Protein AF-A0AAW6FQ20-F1 (afdb_monomer_lite)

Foldseek 3Di:
DDDDPDDDPDDPPFDFDKQWAAAPVRHIDIDTFRAKDADDPPDIAGADDPDVSVVRCLVPVCVVDPPCVCPNVCCNCVVVVVVVVVCVVVVPDD

pLDDT: mean 76.22, std 14.84, range [43.44, 94.0]

Sequence (94 aa):
MKKNLGAKPYLFPQPVMIIASYDEHGKANAMNAAWGGIVGMDQIIISLGDHQTTDNIMINGLKEWDNEKGYLTDICLTAQGKYKTYLNYFRIAY

Structure (mmCIF, N/CA/C/O backbone):
data_AF-A0AAW6FQ20-F1
#
_entry.id   AF-A0AAW6FQ20-F1
#
loop_
_atom_site.group_PDB
_atom_site.id
_atom_site.type_symbol
_atom_site.label_atom_id
_atom_site.label_alt_id
_atom_site.label_comp_id
_atom_site.label_asym_id
_atom_site.label_entity_id
_atom_site.label_seq_id
_atom_site.pdbx_PDB_ins_code
_atom_site.Cartn_x
_atom_site.Cartn_y
_atom_site.Cartn_z
_atom_site.occupancy
_atom_site.B_iso_or_equiv
_atom_site.auth_seq_id
_atom_site.auth_comp_id
_atom_site.auth_asym_id
_atom_site.auth_atom_id
_atom_site.pdbx_PDB_model_num
ATOM 1 N N . MET A 1 1 ? 9.110 -10.444 -31.545 1.00 68.75 1 MET A N 1
ATOM 2 C CA . MET A 1 1 ? 10.279 -9.638 -31.115 1.00 68.75 1 MET A CA 1
ATOM 3 C C . MET A 1 1 ? 9.966 -9.043 -29.744 1.00 68.75 1 MET A C 1
ATOM 5 O O . MET A 1 1 ? 8.850 -8.571 -29.573 1.00 68.75 1 MET A O 1
ATOM 9 N N . LYS A 1 2 ? 10.869 -9.118 -28.756 1.00 84.4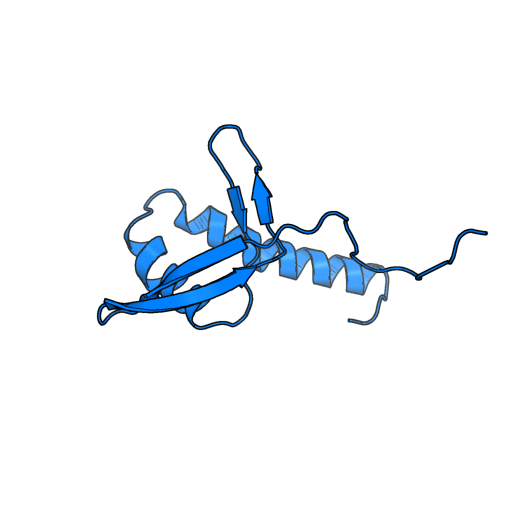4 2 LYS A N 1
ATOM 10 C CA . LYS A 1 2 ? 10.634 -8.549 -27.413 1.00 84.44 2 LYS A CA 1
ATOM 11 C C . LYS A 1 2 ? 11.015 -7.063 -27.408 1.00 84.44 2 LYS A C 1
ATOM 13 O O . LYS A 1 2 ? 12.045 -6.709 -27.973 1.00 84.44 2 LYS A O 1
ATOM 18 N N . LYS A 1 3 ? 10.196 -6.206 -26.789 1.00 90.00 3 LYS A N 1
ATOM 19 C CA . LYS A 1 3 ? 10.453 -4.761 -26.666 1.00 90.00 3 LYS A CA 1
ATOM 20 C C . LYS A 1 3 ? 11.169 -4.480 -25.345 1.00 90.00 3 LYS A C 1
ATOM 22 O O . LYS A 1 3 ? 10.700 -4.914 -24.298 1.00 90.00 3 LYS A O 1
ATOM 27 N N . ASN A 1 4 ? 12.292 -3.767 -25.394 1.00 90.38 4 ASN A N 1
ATOM 28 C CA . ASN A 1 4 ? 12.985 -3.303 -24.194 1.00 90.38 4 ASN A CA 1
ATOM 29 C C . ASN A 1 4 ? 12.284 -2.040 -23.664 1.00 90.38 4 ASN A C 1
ATOM 31 O O . ASN A 1 4 ? 12.075 -1.094 -24.421 1.00 90.38 4 ASN A O 1
ATOM 35 N N . LEU A 1 5 ? 11.898 -2.046 -22.387 1.00 87.19 5 LEU A N 1
ATOM 36 C CA . LEU A 1 5 ? 11.204 -0.934 -21.723 1.00 87.19 5 LEU A CA 1
ATOM 37 C C . LEU A 1 5 ? 12.125 -0.115 -20.797 1.00 87.19 5 LEU A C 1
ATOM 39 O O . LEU A 1 5 ? 11.676 0.859 -20.192 1.00 87.19 5 LEU A O 1
ATOM 43 N N . GLY A 1 6 ? 13.406 -0.484 -20.698 1.00 92.06 6 GLY A N 1
ATOM 44 C CA . GLY A 1 6 ? 14.358 0.082 -19.744 1.00 92.06 6 GLY A CA 1
ATOM 45 C C . GLY A 1 6 ? 14.126 -0.404 -18.310 1.00 92.06 6 GLY A C 1
ATOM 46 O O . GLY A 1 6 ? 13.291 -1.270 -18.051 1.00 92.06 6 GLY A O 1
ATOM 47 N N . ALA A 1 7 ? 14.877 0.162 -17.363 1.00 86.31 7 ALA A N 1
ATOM 48 C CA . ALA A 1 7 ? 14.681 -0.098 -15.941 1.00 86.31 7 ALA A CA 1
ATOM 49 C C . ALA A 1 7 ? 13.415 0.627 -15.456 1.00 86.31 7 ALA A C 1
ATOM 51 O O . ALA A 1 7 ? 13.406 1.846 -15.276 1.00 86.31 7 ALA A O 1
ATOM 52 N N . LYS A 1 8 ? 12.327 -0.126 -15.289 1.00 81.12 8 LYS A N 1
ATOM 53 C CA . LYS A 1 8 ? 11.046 0.355 -14.764 1.00 81.12 8 LYS A CA 1
ATOM 54 C C . LYS A 1 8 ? 10.605 -0.560 -13.620 1.00 81.12 8 LYS A C 1
ATOM 56 O O . LYS A 1 8 ? 10.765 -1.773 -13.756 1.00 81.12 8 LYS A O 1
ATOM 61 N N . PRO A 1 9 ? 10.022 -0.032 -12.529 1.00 75.19 9 PRO A N 1
ATOM 62 C CA . PRO A 1 9 ? 9.508 -0.841 -11.424 1.00 75.19 9 PRO A CA 1
ATOM 63 C C . PRO A 1 9 ? 8.146 -1.458 -11.790 1.00 75.19 9 PRO A C 1
ATOM 65 O O . PRO A 1 9 ? 7.150 -1.269 -11.100 1.00 75.19 9 PRO A O 1
ATOM 68 N N . TYR A 1 10 ? 8.074 -2.136 -12.934 1.00 80.75 10 TYR A N 1
ATOM 69 C CA . TYR A 1 10 ? 6.856 -2.769 -13.418 1.00 80.75 10 TYR A CA 1
ATOM 70 C C . TYR A 1 10 ? 6.849 -4.236 -13.011 1.00 80.75 10 TYR A C 1
ATOM 72 O O . TYR A 1 10 ? 7.679 -5.021 -13.468 1.00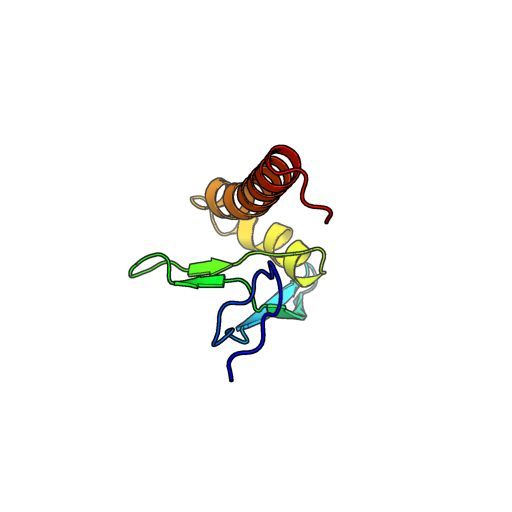 80.75 10 TYR A O 1
ATOM 80 N N . LEU A 1 11 ? 5.884 -4.600 -12.174 1.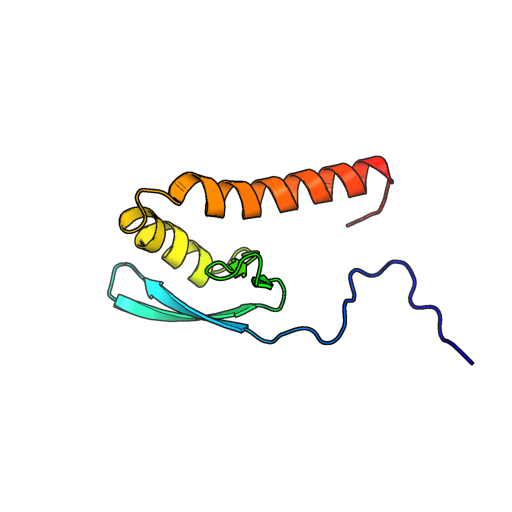00 76.06 11 LEU A N 1
ATOM 81 C CA . LEU A 1 11 ? 5.579 -5.977 -11.817 1.00 76.06 11 LEU A CA 1
ATOM 82 C C . LEU A 1 11 ? 4.122 -6.233 -12.183 1.00 76.06 11 LEU A C 1
ATOM 84 O O . LEU A 1 11 ? 3.249 -5.498 -11.735 1.00 76.06 11 LEU A O 1
ATOM 88 N N . PHE A 1 12 ? 3.861 -7.242 -13.010 1.00 82.44 12 PHE A N 1
ATOM 89 C CA . PHE A 1 12 ? 2.511 -7.557 -13.471 1.00 82.44 12 PHE A CA 1
ATOM 90 C C . PHE A 1 12 ? 2.077 -8.957 -13.010 1.00 82.44 12 PHE A C 1
ATOM 92 O O . PHE A 1 12 ? 2.912 -9.863 -13.008 1.00 82.44 12 PHE A O 1
ATOM 99 N N . PRO A 1 13 ? 0.781 -9.156 -12.696 1.00 86.06 13 PRO A N 1
ATOM 100 C CA . PRO A 1 13 ? -0.267 -8.129 -12.632 1.00 86.06 13 PRO A CA 1
ATOM 101 C C . PRO A 1 13 ? -0.082 -7.192 -11.426 1.00 86.06 13 PRO A C 1
ATOM 103 O O . PRO A 1 13 ? 0.322 -7.633 -10.354 1.00 86.06 13 PRO A O 1
ATOM 106 N N . GLN A 1 14 ? -0.384 -5.900 -11.599 1.00 79.31 14 GLN A N 1
ATOM 107 C CA . GLN A 1 14 ? -0.457 -4.972 -10.467 1.00 79.31 14 GLN A CA 1
ATOM 108 C C . GLN A 1 14 ? -1.839 -5.104 -9.820 1.00 79.31 14 GLN A C 1
ATOM 110 O O . GLN A 1 14 ? -2.838 -5.023 -10.543 1.00 79.31 14 GLN A O 1
ATOM 115 N N . PRO A 1 15 ? -1.934 -5.305 -8.496 1.00 82.75 15 PRO A N 1
ATOM 116 C CA . PRO A 1 15 ? -3.220 -5.266 -7.824 1.00 82.75 15 PRO A CA 1
ATOM 117 C C . PRO A 1 15 ? -3.806 -3.852 -7.895 1.00 82.75 15 PRO A C 1
ATOM 119 O O . PRO A 1 15 ? -3.082 -2.859 -7.964 1.00 82.75 15 PRO A O 1
ATOM 122 N N . VAL A 1 16 ? -5.132 -3.765 -7.837 1.00 86.06 16 VAL A N 1
ATOM 123 C CA . VAL A 1 16 ? -5.842 -2.510 -7.578 1.00 86.06 16 VAL A CA 1
ATOM 124 C C . VAL A 1 16 ? -6.507 -2.662 -6.221 1.00 86.06 16 VAL A C 1
ATOM 126 O O . VAL A 1 16 ? -7.600 -3.212 -6.115 1.00 86.06 16 VAL A O 1
ATOM 129 N N . MET A 1 17 ? -5.816 -2.234 -5.168 1.00 85.62 17 MET A N 1
ATOM 130 C CA . MET A 1 17 ? -6.390 -2.198 -3.826 1.00 85.62 17 MET A CA 1
ATOM 131 C C . MET A 1 17 ? -7.141 -0.881 -3.650 1.00 85.62 17 MET A C 1
ATOM 133 O O . MET A 1 17 ? -6.646 0.169 -4.059 1.00 85.62 17 MET A O 1
ATOM 137 N N . ILE A 1 18 ? -8.315 -0.929 -3.026 1.00 91.12 18 ILE A N 1
ATOM 138 C CA . ILE A 1 18 ? -9.044 0.263 -2.587 1.00 91.12 18 ILE A CA 1
ATOM 139 C C . ILE A 1 18 ? -8.970 0.307 -1.067 1.00 91.12 18 ILE A C 1
ATOM 141 O O . ILE A 1 18 ? -9.482 -0.583 -0.392 1.00 91.12 18 ILE A O 1
ATOM 145 N N . ILE A 1 19 ? -8.309 1.331 -0.539 1.00 88.81 19 ILE A N 1
ATOM 146 C CA . ILE A 1 19 ? -8.107 1.529 0.894 1.00 88.81 19 ILE A CA 1
ATOM 147 C C . ILE A 1 19 ? -9.082 2.606 1.345 1.00 88.81 19 ILE A C 1
ATOM 149 O O . ILE A 1 19 ? -8.932 3.764 0.963 1.00 88.81 19 ILE A O 1
ATOM 153 N N . ALA A 1 20 ? -10.080 2.223 2.134 1.00 90.31 20 ALA A N 1
ATOM 154 C CA . ALA A 1 20 ? -11.038 3.150 2.721 1.00 90.31 20 ALA A CA 1
ATOM 155 C C . ALA A 1 20 ? -10.617 3.531 4.145 1.00 90.31 20 ALA A C 1
ATOM 157 O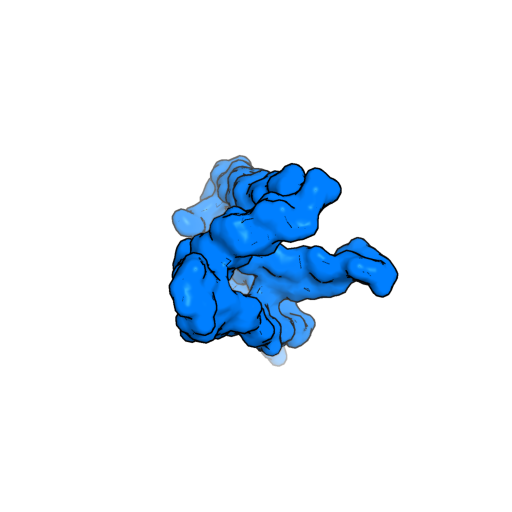 O . ALA A 1 20 ? -10.086 2.706 4.886 1.00 90.31 20 ALA A O 1
ATOM 158 N N . SER A 1 21 ? -10.867 4.777 4.530 1.00 89.62 21 SER A N 1
ATOM 159 C CA . SER A 1 21 ? -10.653 5.262 5.891 1.00 89.62 21 SER A CA 1
ATOM 160 C C . SER A 1 21 ? -11.665 6.345 6.250 1.00 89.62 21 SER A C 1
ATOM 162 O O . SER A 1 21 ? -12.397 6.843 5.393 1.00 89.62 21 SER A O 1
ATOM 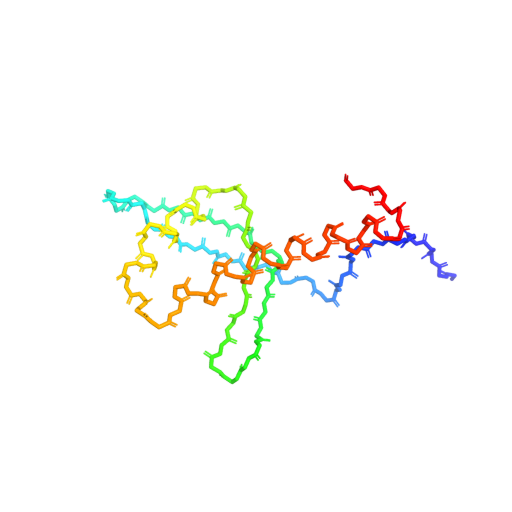164 N N . TYR A 1 22 ? -11.692 6.713 7.525 1.00 90.50 22 TYR A N 1
ATOM 165 C CA . TYR A 1 22 ? -12.477 7.827 8.039 1.00 90.50 22 TYR A CA 1
ATOM 166 C C . TYR A 1 22 ? -11.542 8.859 8.661 1.00 90.50 22 TYR A C 1
ATOM 168 O O . TYR A 1 22 ? -10.521 8.479 9.239 1.00 90.50 22 TYR A O 1
ATOM 176 N N . ASP A 1 23 ? -11.870 10.141 8.526 1.00 88.81 23 ASP A N 1
ATOM 177 C CA . ASP A 1 23 ? -11.186 11.200 9.270 1.00 88.81 23 ASP A CA 1
ATOM 178 C C . ASP A 1 23 ? -11.673 11.277 10.730 1.00 88.81 23 ASP A C 1
ATOM 180 O O . ASP A 1 23 ? -12.500 10.480 11.178 1.00 88.81 23 ASP A O 1
ATOM 184 N N . GLU A 1 24 ? -11.145 12.233 11.497 1.00 87.19 24 GLU A N 1
ATOM 185 C CA . GLU A 1 24 ? -11.498 12.438 12.910 1.00 87.19 24 GLU A CA 1
ATOM 186 C C . GLU A 1 24 ? -12.971 12.814 13.150 1.00 87.19 24 GLU A C 1
ATOM 188 O O . GLU A 1 24 ? -13.477 12.672 14.263 1.00 87.19 24 GLU A O 1
ATOM 193 N N . HIS A 1 25 ? -13.676 13.264 12.112 1.00 90.69 25 HIS A N 1
ATOM 194 C CA . HIS A 1 25 ? -15.095 13.605 12.158 1.00 90.69 25 HIS A CA 1
ATOM 195 C C . HIS A 1 25 ? -15.986 12.481 11.610 1.00 90.69 25 HIS A C 1
ATOM 197 O O . HIS A 1 25 ? -17.198 12.660 11.481 1.00 90.69 25 HIS A O 1
ATOM 203 N N . GLY A 1 26 ? -15.408 11.321 11.279 1.00 89.56 26 GLY A N 1
ATOM 204 C CA . GLY A 1 26 ? -16.138 10.187 10.720 1.00 89.56 26 GLY A CA 1
ATOM 205 C C . GLY A 1 26 ? -16.506 10.355 9.243 1.00 89.56 26 GLY A C 1
ATOM 206 O O . GLY A 1 26 ? -17.366 9.628 8.742 1.00 89.56 26 GLY A O 1
ATOM 207 N N . LYS A 1 27 ? -15.884 11.288 8.511 1.00 94.00 27 LYS A N 1
ATOM 208 C CA . LYS A 1 27 ? -16.101 11.436 7.067 1.00 94.00 27 LYS A CA 1
ATOM 209 C C . LYS A 1 27 ? -15.279 10.398 6.309 1.00 94.00 27 LYS A C 1
ATOM 211 O O . LYS A 1 27 ? -14.070 10.282 6.499 1.00 94.00 27 LYS A O 1
ATOM 216 N N . ALA A 1 28 ? -15.944 9.663 5.422 1.00 93.38 28 ALA A N 1
ATOM 217 C CA . ALA A 1 28 ? -15.317 8.623 4.615 1.00 93.38 28 ALA A CA 1
ATOM 218 C C . ALA A 1 28 ? -14.384 9.196 3.536 1.00 93.38 28 ALA A C 1
ATOM 220 O O . ALA A 1 28 ? -14.685 10.213 2.906 1.00 93.38 28 ALA A O 1
ATOM 221 N N . ASN A 1 29 ? -13.293 8.479 3.277 1.00 92.94 29 ASN A N 1
ATOM 222 C CA . ASN A 1 29 ? -12.366 8.708 2.176 1.00 92.94 29 ASN A CA 1
ATOM 223 C C . ASN A 1 29 ? -11.839 7.370 1.624 1.00 92.94 29 ASN A C 1
ATOM 225 O O . ASN A 1 29 ? -11.857 6.359 2.328 1.00 92.94 29 ASN A O 1
ATOM 229 N N . ALA A 1 30 ? -11.340 7.352 0.386 1.00 90.31 30 ALA A N 1
ATOM 230 C CA . ALA A 1 30 ? -10.731 6.162 -0.207 1.00 90.31 30 ALA A CA 1
ATOM 231 C C . ALA A 1 30 ? -9.554 6.496 -1.134 1.00 90.31 30 ALA A C 1
ATOM 233 O O . ALA A 1 30 ? -9.539 7.541 -1.779 1.00 90.31 30 ALA A O 1
ATOM 234 N N . MET A 1 31 ? -8.592 5.578 -1.226 1.00 92.06 31 MET A N 1
ATOM 235 C CA . MET A 1 31 ? -7.418 5.673 -2.098 1.00 92.06 31 MET A CA 1
ATOM 236 C C . MET A 1 31 ? -7.234 4.391 -2.908 1.00 92.06 31 MET A C 1
ATOM 238 O O . MET A 1 31 ? -7.389 3.291 -2.375 1.00 92.06 31 MET A O 1
ATOM 242 N N . ASN A 1 32 ? -6.839 4.520 -4.176 1.00 88.81 32 ASN A N 1
ATOM 243 C CA . ASN A 1 32 ? -6.330 3.395 -4.952 1.00 88.81 32 ASN A CA 1
ATOM 244 C C . ASN A 1 32 ? -4.839 3.162 -4.647 1.00 88.81 32 ASN A C 1
ATOM 246 O O . ASN A 1 32 ? -4.022 4.073 -4.739 1.00 88.81 32 ASN A O 1
ATOM 250 N N . ALA A 1 33 ? -4.463 1.926 -4.337 1.00 85.75 33 ALA A N 1
ATOM 251 C CA . ALA A 1 33 ? -3.079 1.545 -4.084 1.00 85.75 33 ALA A CA 1
ATOM 252 C C . ALA A 1 33 ? -2.693 0.334 -4.938 1.00 85.75 33 ALA A C 1
ATOM 254 O O . ALA A 1 33 ? -3.333 -0.715 -4.892 1.00 85.75 33 ALA A O 1
ATOM 255 N N . ALA A 1 34 ? -1.617 0.483 -5.710 1.00 83.88 34 ALA A N 1
ATOM 256 C CA . ALA A 1 34 ? -1.030 -0.609 -6.490 1.00 83.88 34 ALA A CA 1
ATOM 257 C C . ALA A 1 34 ? 0.188 -1.251 -5.803 1.00 83.88 34 ALA A C 1
ATOM 259 O O . ALA A 1 34 ? 0.680 -2.284 -6.250 1.00 83.88 34 ALA A O 1
ATOM 260 N N . TRP A 1 35 ? 0.693 -0.629 -4.733 1.00 85.25 35 TRP A N 1
ATOM 261 C CA . TRP A 1 35 ? 1.913 -1.037 -4.039 1.00 85.25 35 TRP A CA 1
ATOM 262 C C . TRP A 1 35 ? 1.567 -1.624 -2.674 1.00 85.25 35 TRP A C 1
ATOM 264 O O . TRP A 1 35 ? 1.489 -0.922 -1.668 1.00 85.25 35 TRP A O 1
ATOM 274 N N . GLY A 1 36 ? 1.343 -2.930 -2.662 1.00 82.00 36 GLY A N 1
ATOM 275 C CA . GLY A 1 36 ? 1.109 -3.725 -1.465 1.00 82.00 36 GLY A CA 1
ATOM 276 C C . GLY A 1 36 ? 0.764 -5.164 -1.822 1.00 82.00 36 GLY A C 1
ATOM 277 O O . GLY A 1 36 ? 0.626 -5.504 -2.999 1.00 82.00 36 GLY A O 1
ATOM 278 N N . GLY A 1 37 ? 0.676 -6.020 -0.814 1.00 82.62 37 GLY A N 1
ATOM 279 C CA . GLY A 1 37 ? 0.462 -7.449 -0.998 1.00 82.62 37 GLY A CA 1
ATOM 280 C C . GLY A 1 37 ? 0.491 -8.226 0.311 1.00 82.62 37 GLY A C 1
ATOM 281 O O . GLY A 1 37 ? 0.639 -7.657 1.386 1.00 82.62 37 GLY A O 1
ATOM 282 N N . ILE A 1 38 ? 0.344 -9.542 0.212 1.00 86.12 38 ILE A N 1
ATOM 283 C CA . ILE A 1 38 ? 0.397 -10.459 1.354 1.00 86.12 38 ILE A CA 1
ATOM 284 C C . ILE A 1 38 ? 1.868 -10.722 1.704 1.00 86.12 38 ILE A C 1
ATOM 286 O O . ILE A 1 38 ? 2.658 -11.039 0.814 1.00 86.12 38 ILE A O 1
ATOM 290 N N . VAL A 1 39 ? 2.232 -10.593 2.982 1.00 82.00 39 VAL A N 1
ATOM 291 C CA . VAL A 1 39 ? 3.607 -10.822 3.485 1.00 82.00 39 VAL A CA 1
ATOM 292 C C . VAL A 1 39 ? 3.699 -11.908 4.558 1.00 82.00 39 VAL A C 1
ATOM 294 O O . VAL A 1 39 ? 4.799 -12.305 4.930 1.00 82.00 39 VAL A O 1
ATOM 297 N N . GLY A 1 40 ? 2.562 -12.441 5.003 1.00 79.69 40 GLY A N 1
ATOM 298 C CA . GLY A 1 40 ? 2.463 -13.558 5.940 1.00 79.69 40 GLY A CA 1
ATOM 299 C C . GLY A 1 40 ? 1.122 -14.274 5.792 1.00 79.69 40 GLY A C 1
ATOM 300 O O . GLY A 1 40 ? 0.295 -13.877 4.975 1.00 79.69 40 GLY A O 1
ATOM 301 N N . MET A 1 41 ? 0.886 -15.328 6.577 1.00 85.12 41 MET A N 1
ATOM 302 C CA . MET A 1 41 ? -0.414 -16.024 6.556 1.00 85.12 41 MET A CA 1
ATOM 303 C C . MET A 1 41 ? -1.560 -15.135 7.065 1.00 85.12 41 MET A C 1
ATOM 305 O O . MET A 1 41 ? -2.714 -15.352 6.711 1.00 85.12 41 MET A O 1
ATOM 309 N N . ASP A 1 42 ? -1.224 -14.133 7.869 1.00 84.25 42 ASP A N 1
ATOM 310 C CA . ASP A 1 42 ? -2.122 -13.243 8.596 1.00 84.25 42 ASP A CA 1
ATOM 311 C C . ASP A 1 42 ? -1.787 -11.754 8.389 1.00 84.25 42 ASP A C 1
ATOM 313 O O . ASP A 1 42 ? -2.381 -10.897 9.035 1.00 84.25 42 ASP A O 1
ATOM 317 N N . GLN A 1 43 ? -0.854 -11.425 7.485 1.00 77.88 43 GLN A N 1
ATOM 318 C CA . GLN A 1 43 ? -0.324 -10.066 7.334 1.00 77.88 43 GLN A CA 1
ATOM 319 C C . GLN A 1 43 ? -0.302 -9.585 5.884 1.00 77.88 43 GLN A C 1
ATOM 321 O O . GLN A 1 43 ? 0.068 -10.313 4.955 1.00 77.88 43 GLN A O 1
ATOM 326 N N . ILE A 1 44 ? -0.610 -8.299 5.717 1.00 81.44 44 ILE A N 1
ATOM 327 C CA . ILE A 1 44 ? -0.436 -7.559 4.471 1.00 81.44 44 ILE A CA 1
ATOM 328 C C . ILE A 1 44 ? 0.546 -6.406 4.666 1.00 81.44 44 ILE A C 1
ATOM 330 O O . ILE A 1 44 ? 0.731 -5.889 5.763 1.00 81.44 44 ILE A O 1
ATOM 334 N N . ILE A 1 45 ? 1.145 -5.978 3.565 1.00 83.19 45 ILE A N 1
ATOM 335 C CA . ILE A 1 45 ? 1.964 -4.778 3.471 1.00 83.19 45 ILE A CA 1
ATOM 336 C C . ILE A 1 45 ? 1.311 -3.822 2.483 1.00 83.19 45 ILE A C 1
ATOM 338 O O . ILE A 1 45 ? 0.860 -4.233 1.414 1.00 83.19 45 ILE A O 1
ATOM 342 N N . ILE A 1 46 ? 1.291 -2.539 2.817 1.00 84.56 46 ILE A N 1
ATOM 343 C CA . ILE A 1 46 ? 0.843 -1.465 1.932 1.00 84.56 46 ILE A CA 1
ATOM 344 C C . ILE A 1 46 ? 1.865 -0.337 2.006 1.00 84.56 46 ILE A C 1
ATOM 346 O O . ILE A 1 46 ? 2.319 0.028 3.085 1.00 84.56 46 ILE A O 1
ATOM 350 N N . SER A 1 47 ? 2.273 0.187 0.852 1.00 82.12 47 SER A N 1
ATOM 351 C CA . SER A 1 47 ? 3.128 1.372 0.763 1.00 82.12 47 SER A CA 1
ATOM 352 C C . SER A 1 47 ? 2.255 2.585 0.492 1.00 82.12 47 SER A C 1
ATOM 354 O O . SER A 1 47 ? 1.662 2.701 -0.582 1.00 82.12 47 SER A O 1
ATOM 356 N N . LEU A 1 48 ? 2.172 3.478 1.472 1.00 83.12 48 LEU A N 1
ATOM 357 C CA . LEU A 1 48 ? 1.316 4.657 1.416 1.00 83.12 48 LEU A CA 1
ATOM 358 C C . LEU A 1 48 ? 2.111 5.890 0.967 1.00 83.12 48 LEU A C 1
ATOM 360 O O . LEU A 1 48 ? 3.279 6.065 1.320 1.00 83.12 48 LEU A O 1
ATOM 364 N N . GLY A 1 49 ? 1.476 6.715 0.138 1.00 81.38 49 GLY A N 1
ATOM 365 C CA . GLY A 1 49 ? 1.995 8.009 -0.304 1.00 81.38 49 GLY A CA 1
ATOM 366 C C . GLY A 1 49 ? 1.293 9.168 0.399 1.00 81.38 49 GLY A C 1
ATOM 367 O O . GLY A 1 49 ? 0.477 8.954 1.292 1.00 81.38 49 GLY A O 1
ATOM 368 N N . ASP A 1 50 ? 1.591 10.389 -0.034 1.00 85.81 50 ASP A N 1
ATOM 369 C CA . ASP A 1 50 ? 0.920 11.601 0.440 1.00 85.81 50 ASP A CA 1
ATOM 370 C C . ASP A 1 50 ? -0.543 11.630 -0.044 1.00 85.81 50 ASP A C 1
ATOM 372 O O . ASP A 1 50 ? -0.814 11.781 -1.238 1.00 85.81 50 ASP A O 1
ATOM 376 N N . HIS A 1 51 ? -1.479 11.368 0.871 1.00 88.62 51 HIS A N 1
ATOM 377 C CA . HIS A 1 51 ? -2.915 11.307 0.605 1.00 88.62 51 HIS A CA 1
ATOM 378 C C . HIS A 1 51 ? -3.699 11.411 1.918 1.00 88.62 51 HIS A C 1
ATOM 380 O O . HIS A 1 51 ? -3.303 10.816 2.917 1.00 88.62 51 HIS A O 1
ATOM 386 N N . GL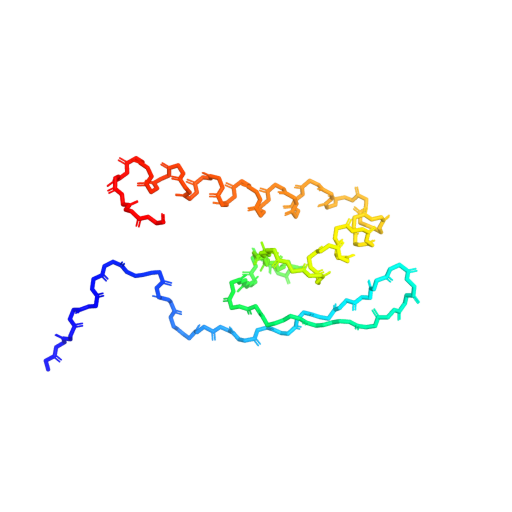N A 1 52 ? -4.892 12.016 1.898 1.00 90.94 52 GLN A N 1
ATOM 387 C CA . GLN A 1 52 ? -5.753 12.111 3.089 1.00 90.94 52 GLN A CA 1
ATOM 388 C C . GLN A 1 52 ? -6.065 10.733 3.715 1.00 90.94 52 GLN A C 1
ATOM 390 O O . GLN A 1 52 ? -6.223 10.602 4.923 1.00 90.94 52 GLN A O 1
ATOM 395 N N . THR A 1 53 ? -6.138 9.668 2.908 1.00 89.31 53 THR A N 1
ATOM 396 C CA . THR A 1 53 ? -6.301 8.291 3.420 1.00 89.31 53 THR A CA 1
ATOM 397 C C . THR A 1 53 ? -5.131 7.870 4.303 1.00 89.31 53 THR A C 1
ATOM 399 O O . THR A 1 53 ? -5.360 7.209 5.311 1.00 89.31 53 THR A O 1
ATOM 402 N N . THR A 1 54 ? -3.908 8.258 3.938 1.00 88.69 54 THR A N 1
ATOM 403 C CA . THR A 1 54 ? -2.692 8.006 4.715 1.00 88.69 54 THR A CA 1
ATOM 404 C C . THR A 1 54 ? -2.753 8.750 6.039 1.00 88.69 54 THR A C 1
ATOM 406 O O . THR A 1 54 ? -2.583 8.122 7.078 1.00 88.69 54 THR A O 1
ATOM 409 N N . ASP A 1 55 ? -3.097 10.039 6.024 1.00 88.12 55 ASP A N 1
ATOM 410 C CA . ASP A 1 55 ? -3.225 10.840 7.249 1.00 88.12 55 ASP A CA 1
ATOM 411 C C . ASP A 1 55 ? -4.261 10.242 8.203 1.00 88.12 55 ASP A C 1
ATOM 413 O O . ASP A 1 55 ? -3.991 10.041 9.386 1.00 88.12 55 ASP A O 1
ATOM 417 N N . ASN A 1 56 ? -5.421 9.853 7.672 1.00 89.50 56 ASN A N 1
ATOM 418 C CA . ASN A 1 56 ? -6.473 9.191 8.436 1.00 89.50 56 ASN A CA 1
ATOM 419 C C . ASN A 1 56 ? -5.986 7.882 9.086 1.00 89.50 56 ASN A C 1
ATOM 421 O O . ASN A 1 56 ? -6.294 7.623 10.249 1.00 89.50 56 ASN A O 1
ATOM 425 N N . ILE A 1 57 ? -5.223 7.054 8.361 1.00 85.56 57 ILE A N 1
ATOM 426 C CA . ILE A 1 57 ? -4.648 5.806 8.897 1.00 85.56 57 ILE A CA 1
ATOM 427 C C . ILE A 1 57 ? -3.628 6.112 9.996 1.00 85.56 57 ILE A C 1
ATOM 429 O O . ILE A 1 57 ? -3.635 5.453 11.035 1.00 85.56 57 ILE A O 1
ATOM 433 N N . MET A 1 58 ? -2.791 7.132 9.807 1.00 82.06 58 MET A N 1
ATOM 434 C CA . MET A 1 58 ? -1.809 7.547 10.810 1.00 82.06 58 MET A CA 1
ATOM 435 C C . MET A 1 58 ? -2.482 8.095 12.075 1.00 82.06 58 MET A C 1
ATOM 437 O O . MET A 1 58 ? -2.023 7.826 13.180 1.00 82.06 58 MET A O 1
ATOM 441 N N . ILE A 1 59 ? -3.591 8.826 11.947 1.00 81.06 59 ILE A N 1
ATOM 442 C CA . ILE A 1 59 ? -4.306 9.405 13.092 1.00 81.06 59 ILE A CA 1
ATOM 443 C C . ILE A 1 59 ? -5.130 8.351 13.838 1.00 81.06 59 ILE A C 1
ATOM 445 O O . ILE A 1 59 ? -5.138 8.359 15.069 1.00 81.06 59 ILE A O 1
ATOM 449 N N . ASN A 1 60 ? -5.838 7.476 13.121 1.00 77.62 60 ASN A N 1
ATOM 450 C CA . ASN A 1 60 ? -6.817 6.557 13.710 1.00 77.62 60 ASN A CA 1
ATOM 451 C C . ASN A 1 60 ? -6.256 5.144 13.907 1.00 77.62 60 ASN A C 1
ATOM 453 O O . ASN A 1 60 ? -6.360 4.593 14.999 1.00 77.62 60 ASN A O 1
ATOM 457 N N . GLY A 1 61 ? -5.586 4.581 12.899 1.00 69.06 61 GLY A N 1
ATOM 458 C CA . GLY A 1 61 ? -5.030 3.225 12.968 1.00 69.06 61 GLY A CA 1
ATOM 459 C C . GLY A 1 61 ? -3.930 3.092 14.021 1.00 69.06 61 GLY A C 1
ATOM 460 O O . GLY A 1 61 ? -3.930 2.150 14.809 1.00 69.06 61 GLY A O 1
ATOM 461 N N . LEU A 1 62 ? -3.045 4.091 14.131 1.00 62.59 62 LEU A N 1
ATOM 462 C CA . LEU A 1 62 ? -2.012 4.093 15.173 1.00 62.59 62 LEU A CA 1
ATOM 463 C C . LEU A 1 62 ? -2.581 4.254 16.587 1.00 62.59 62 LEU A C 1
ATOM 465 O O . LEU A 1 62 ? -1.887 3.916 17.537 1.00 62.59 62 LEU A O 1
ATOM 469 N N . LYS A 1 63 ? -3.802 4.766 16.776 1.00 63.56 63 LYS A N 1
ATOM 470 C CA . LYS A 1 63 ? -4.419 4.826 18.114 1.00 63.56 63 LYS A CA 1
ATOM 471 C C . LYS A 1 63 ? -4.952 3.468 18.558 1.00 63.56 63 LYS A C 1
ATOM 473 O O . LYS A 1 63 ? -4.941 3.192 19.751 1.00 63.56 63 LYS A O 1
ATOM 478 N N . GLU A 1 64 ? -5.392 2.643 17.614 1.00 60.75 64 GLU A N 1
ATOM 479 C CA . GLU A 1 64 ? -6.014 1.346 17.891 1.00 60.75 64 GLU A CA 1
ATOM 480 C C . GLU A 1 64 ? -5.006 0.187 17.903 1.00 60.75 64 GLU A C 1
ATOM 482 O O . GLU A 1 64 ? -5.254 -0.837 18.537 1.00 60.75 64 GLU A O 1
ATOM 487 N N . TRP A 1 65 ? -3.865 0.315 17.216 1.00 62.22 65 TRP A N 1
ATOM 488 C CA . TRP A 1 65 ? -2.901 -0.780 17.057 1.00 62.22 65 TRP A CA 1
ATOM 489 C C . TRP A 1 65 ? -1.684 -0.605 17.969 1.00 62.22 65 TRP A C 1
ATOM 491 O O . TRP A 1 65 ? -0.644 -0.084 17.565 1.00 62.22 65 TRP A O 1
ATOM 501 N N . ASP A 1 66 ? -1.786 -1.075 19.213 1.00 55.03 66 ASP A N 1
ATOM 502 C CA . ASP A 1 66 ? -0.717 -0.919 20.212 1.00 55.03 66 ASP A CA 1
ATOM 503 C C . ASP A 1 66 ? 0.593 -1.661 19.881 1.00 55.03 66 ASP A C 1
ATOM 505 O O . ASP A 1 66 ? 1.657 -1.210 20.304 1.00 55.03 66 ASP A O 1
ATOM 509 N N . ASN A 1 67 ? 0.548 -2.727 19.070 1.00 55.16 67 ASN A N 1
ATOM 510 C CA . ASN A 1 67 ? 1.723 -3.534 18.699 1.00 55.16 67 ASN A CA 1
ATOM 511 C C . ASN A 1 67 ? 2.317 -3.219 17.310 1.00 55.16 67 ASN A C 1
ATOM 513 O O . ASN A 1 67 ? 3.435 -3.641 17.026 1.00 55.16 67 ASN A O 1
ATOM 517 N N . GLU A 1 68 ? 1.616 -2.477 16.442 1.00 53.81 68 GLU A N 1
ATOM 518 C CA . GLU A 1 68 ? 2.042 -2.250 15.043 1.00 53.81 68 GLU A CA 1
ATOM 519 C C . GLU A 1 68 ? 2.493 -0.814 14.739 1.00 53.81 68 GLU A C 1
ATOM 521 O O . GLU A 1 68 ? 2.911 -0.520 13.616 1.00 53.81 68 GLU A O 1
ATOM 526 N N . LYS A 1 69 ? 2.499 0.072 15.748 1.00 47.03 69 LYS A N 1
ATOM 527 C CA . LYS A 1 69 ? 2.958 1.471 15.627 1.00 47.03 69 LYS A CA 1
ATOM 528 C C . LYS A 1 69 ? 4.335 1.599 14.964 1.00 47.03 69 LYS A C 1
ATOM 530 O O . LYS A 1 69 ? 4.551 2.513 14.168 1.00 47.03 69 LYS A O 1
ATOM 535 N N . GLY A 1 70 ? 5.249 0.674 15.267 1.00 45.31 70 GLY A N 1
ATOM 536 C CA . GLY A 1 70 ? 6.571 0.606 14.639 1.00 45.31 70 GLY A CA 1
ATOM 537 C C . GLY A 1 70 ? 6.548 0.005 13.233 1.00 45.31 70 GLY A C 1
ATOM 538 O O . GLY A 1 70 ? 7.214 0.520 12.349 1.00 45.31 70 GLY A O 1
ATOM 539 N N . TYR A 1 71 ? 5.746 -1.035 12.984 1.00 43.44 71 TYR A N 1
ATOM 540 C CA . TYR A 1 71 ? 5.831 -1.841 11.759 1.00 43.44 71 TYR A CA 1
ATOM 541 C C . TYR A 1 71 ? 5.302 -1.113 10.511 1.00 43.44 71 TYR A C 1
ATOM 543 O O . TYR A 1 71 ? 5.970 -1.108 9.478 1.00 43.44 71 TYR A O 1
ATOM 551 N N . LEU A 1 72 ? 4.157 -0.423 10.600 1.00 46.56 72 LEU A N 1
ATOM 552 C CA . LEU A 1 72 ? 3.624 0.363 9.476 1.00 46.56 72 LEU A CA 1
ATOM 553 C C . LEU A 1 72 ? 4.473 1.607 9.170 1.00 46.56 72 LEU A C 1
ATOM 555 O O . LEU A 1 72 ? 4.740 1.916 8.003 1.00 46.56 72 LEU A O 1
ATOM 559 N N . THR A 1 73 ? 4.912 2.305 10.221 1.00 47.50 73 THR A N 1
ATOM 560 C CA . THR A 1 73 ? 5.694 3.544 10.112 1.00 47.50 73 THR A CA 1
ATOM 561 C C . THR A 1 73 ? 7.113 3.257 9.618 1.00 47.50 73 THR A C 1
ATOM 563 O O . THR A 1 73 ? 7.593 3.931 8.700 1.00 47.50 73 THR A O 1
ATOM 566 N N . ASP A 1 74 ? 7.755 2.207 10.147 1.00 43.66 74 ASP A N 1
ATOM 567 C CA . ASP A 1 74 ? 9.083 1.793 9.705 1.00 43.66 74 ASP A CA 1
ATOM 568 C C . ASP A 1 74 ? 9.039 1.242 8.290 1.00 43.66 74 ASP A C 1
ATOM 570 O O . ASP A 1 74 ? 9.920 1.578 7.515 1.00 43.66 74 ASP A O 1
ATOM 574 N N . ILE A 1 75 ? 8.040 0.465 7.873 1.00 47.22 75 ILE A N 1
ATOM 575 C CA . ILE A 1 75 ? 8.030 -0.053 6.500 1.00 47.22 75 ILE A CA 1
ATOM 576 C C . ILE A 1 75 ? 7.870 1.070 5.474 1.00 47.22 75 ILE A C 1
ATOM 578 O O . ILE A 1 75 ? 8.656 1.121 4.531 1.00 47.22 75 ILE A O 1
ATOM 582 N N . CYS A 1 76 ? 6.912 1.988 5.635 1.00 46.34 76 CYS A N 1
ATOM 583 C CA . CYS A 1 76 ? 6.687 3.026 4.623 1.00 46.34 76 CYS A CA 1
ATOM 584 C C . CYS A 1 76 ? 7.877 3.992 4.518 1.00 46.34 76 CYS A C 1
ATOM 586 O O . CYS A 1 76 ? 8.370 4.244 3.415 1.00 46.34 76 CYS A O 1
ATOM 588 N N . LEU A 1 77 ? 8.400 4.478 5.649 1.00 46.28 77 LEU A N 1
ATOM 589 C CA . LEU A 1 77 ? 9.516 5.429 5.654 1.00 46.28 77 LEU A CA 1
ATOM 590 C C . LEU A 1 77 ? 10.868 4.747 5.414 1.00 46.28 77 LEU A C 1
ATOM 592 O O . LEU A 1 77 ? 11.695 5.276 4.669 1.00 46.28 77 LEU A O 1
ATOM 596 N N . THR A 1 78 ? 11.098 3.552 5.966 1.00 49.59 78 THR A N 1
ATOM 597 C CA . THR A 1 78 ? 12.355 2.813 5.767 1.00 49.59 78 THR A CA 1
ATOM 598 C C . THR A 1 78 ? 12.423 2.196 4.380 1.00 49.59 78 THR A C 1
ATOM 600 O O . THR A 1 78 ? 13.501 2.207 3.795 1.00 49.59 78 THR A O 1
ATOM 603 N N . ALA A 1 79 ? 11.329 1.685 3.803 1.00 49.47 79 ALA A N 1
ATOM 604 C CA . ALA A 1 79 ? 11.357 1.168 2.433 1.00 49.47 79 ALA A CA 1
ATOM 605 C C . ALA A 1 79 ? 11.565 2.300 1.425 1.00 49.47 79 ALA A C 1
ATOM 607 O O . ALA A 1 79 ? 12.433 2.175 0.564 1.00 49.47 79 ALA A O 1
ATOM 608 N N . GLN A 1 80 ? 10.866 3.434 1.564 1.00 51.62 80 GLN A N 1
ATOM 609 C CA . GLN A 1 80 ? 11.103 4.600 0.706 1.00 51.62 80 GLN A CA 1
ATOM 610 C C . GLN A 1 80 ? 12.507 5.184 0.915 1.00 51.62 80 GLN A C 1
ATOM 612 O O . GLN A 1 80 ? 13.188 5.498 -0.061 1.00 51.62 80 GLN A O 1
ATOM 617 N N . GLY A 1 81 ? 12.979 5.286 2.160 1.00 61.00 81 GLY A N 1
ATOM 618 C CA . GLY A 1 81 ? 14.320 5.772 2.487 1.00 61.00 81 GLY A CA 1
ATOM 619 C C . GLY A 1 81 ? 15.430 4.858 1.961 1.00 61.00 81 GLY A C 1
ATOM 620 O O . GLY A 1 81 ? 16.360 5.327 1.301 1.00 61.00 81 GLY A O 1
ATOM 621 N N . LYS A 1 82 ? 15.319 3.540 2.175 1.00 56.25 82 LYS A N 1
ATOM 622 C CA . LYS A 1 82 ? 16.263 2.541 1.645 1.00 56.25 82 LYS A CA 1
ATOM 623 C C . LYS A 1 82 ? 16.216 2.492 0.125 1.00 56.25 82 LYS A C 1
ATOM 625 O O . LYS A 1 82 ? 17.270 2.466 -0.498 1.00 56.25 82 LYS A O 1
ATOM 630 N N . TYR A 1 83 ? 15.035 2.549 -0.486 1.00 59.28 83 TYR A N 1
ATOM 631 C CA . TYR A 1 83 ? 14.901 2.575 -1.942 1.00 59.28 83 TYR A CA 1
ATOM 632 C C . TYR A 1 83 ? 15.567 3.817 -2.542 1.00 59.28 83 TYR A C 1
ATOM 634 O O . TYR A 1 83 ? 16.411 3.679 -3.421 1.00 59.28 83 TYR A O 1
ATOM 642 N N . LYS A 1 84 ? 15.311 5.011 -1.992 1.00 66.94 84 LYS A N 1
ATOM 643 C CA . LYS A 1 84 ? 16.022 6.246 -2.369 1.00 66.94 84 LYS A CA 1
ATOM 644 C C . LYS A 1 84 ? 17.537 6.119 -2.174 1.00 66.94 84 LYS A C 1
ATOM 646 O O . LYS A 1 84 ? 18.303 6.536 -3.035 1.00 66.94 84 LYS A O 1
ATOM 651 N N . THR A 1 85 ? 17.980 5.482 -1.090 1.00 70.50 85 THR A N 1
ATOM 652 C CA . THR A 1 85 ? 19.407 5.213 -0.834 1.00 70.50 85 THR A CA 1
ATOM 653 C C . THR A 1 85 ? 20.016 4.311 -1.907 1.00 70.50 85 THR A C 1
ATOM 655 O O . THR A 1 85 ? 21.090 4.617 -2.420 1.00 70.50 85 THR A O 1
ATOM 658 N N . TYR A 1 86 ? 19.328 3.240 -2.301 1.00 60.81 86 TYR A N 1
ATOM 659 C CA . TYR A 1 86 ? 19.771 2.363 -3.383 1.00 60.81 86 TYR A CA 1
ATOM 660 C C . TYR A 1 86 ? 19.785 3.080 -4.734 1.00 60.81 86 TYR A C 1
ATOM 662 O O . TYR A 1 86 ? 20.753 2.950 -5.479 1.00 60.81 86 TYR A O 1
ATOM 670 N N . LEU A 1 87 ? 18.762 3.879 -5.041 1.00 68.88 87 LEU A N 1
ATOM 671 C CA . LEU A 1 87 ? 18.730 4.671 -6.270 1.00 68.88 87 LEU A CA 1
ATOM 672 C C . LEU A 1 87 ? 19.894 5.669 -6.324 1.00 68.88 87 LEU A C 1
ATOM 674 O O . LEU A 1 87 ? 20.558 5.764 -7.354 1.00 68.88 87 LEU A O 1
ATOM 678 N N . ASN A 1 88 ? 20.219 6.322 -5.204 1.00 78.06 88 ASN A N 1
ATOM 679 C CA . ASN A 1 88 ? 21.399 7.181 -5.087 1.00 78.06 88 ASN A CA 1
ATOM 680 C C . ASN A 1 88 ? 22.709 6.396 -5.252 1.00 78.06 88 ASN A C 1
ATOM 682 O O . ASN A 1 88 ? 23.593 6.839 -5.986 1.00 78.06 88 ASN A O 1
ATOM 686 N N . TYR A 1 89 ? 22.830 5.217 -4.630 1.00 79.75 89 TYR A N 1
ATOM 687 C CA . TYR A 1 89 ? 23.999 4.337 -4.770 1.00 79.75 89 TYR A CA 1
ATOM 688 C C . TYR A 1 89 ? 24.249 3.948 -6.234 1.00 79.75 89 TYR A C 1
ATOM 690 O O . TYR A 1 89 ? 25.377 4.036 -6.719 1.00 79.75 89 TYR A O 1
ATOM 698 N N . PHE A 1 90 ? 23.190 3.592 -6.963 1.00 82.00 90 PHE A N 1
ATOM 699 C CA . PHE A 1 90 ? 23.262 3.240 -8.383 1.00 82.00 90 PHE A CA 1
ATOM 700 C C . PHE A 1 90 ? 23.182 4.445 -9.337 1.00 82.00 90 PHE A C 1
ATOM 702 O O . PHE A 1 90 ? 23.212 4.252 -10.551 1.00 82.00 90 PHE A O 1
ATOM 709 N N . ARG A 1 91 ? 23.108 5.682 -8.817 1.00 86.81 91 ARG A N 1
ATOM 710 C CA . ARG A 1 91 ? 22.973 6.934 -9.592 1.00 86.81 91 ARG A CA 1
ATOM 711 C C . ARG A 1 91 ? 21.797 6.921 -10.579 1.00 86.81 91 ARG A C 1
ATOM 713 O O . ARG A 1 91 ? 21.895 7.440 -11.690 1.00 86.81 91 ARG A O 1
ATOM 720 N N . ILE A 1 92 ? 20.687 6.315 -10.174 1.00 74.12 92 ILE A N 1
ATOM 721 C CA . ILE A 1 92 ? 19.443 6.270 -10.944 1.00 74.12 92 ILE A CA 1
ATOM 722 C C . ILE A 1 92 ? 18.637 7.522 -10.592 1.00 74.12 92 ILE A C 1
ATOM 724 O O . ILE A 1 92 ? 18.339 7.740 -9.423 1.00 74.12 92 ILE A O 1
ATOM 728 N N . ALA A 1 93 ? 18.290 8.342 -11.585 1.00 73.25 93 ALA A N 1
ATOM 729 C CA . ALA A 1 93 ? 17.464 9.532 -11.379 1.00 73.25 93 ALA A CA 1
ATOM 730 C C . ALA A 1 93 ? 16.005 9.149 -11.072 1.00 73.25 93 ALA A C 1
ATOM 732 O O . ALA A 1 93 ? 15.454 8.258 -11.727 1.00 73.25 93 ALA A O 1
ATOM 733 N N . TYR A 1 94 ? 15.394 9.827 -10.096 1.00 70.69 94 TYR A N 1
ATOM 734 C CA . TYR A 1 94 ? 14.006 9.642 -9.666 1.00 70.69 94 TYR A CA 1
ATOM 735 C C . TYR A 1 94 ? 13.392 10.947 -9.165 1.00 70.69 94 TYR A C 1
ATOM 737 O O . TYR A 1 94 ? 14.164 11.834 -8.733 1.00 70.69 94 TYR A O 1
#

InterPro domains:
  IPR012349 FMN-binding split barrel [G3DSA:2.30.110.10] (1-62)

Radius of gyration: 16.09 Å; chains: 1; bounding box: 40×30×51 Å

Secondary structure (DSSP, 8-state):
-PPP--S----SSPP-EEEEEE-TT--EEEEEE-SEEE-SSS-EEE---SSHHHHHIIIIIHHH-TTTHHHHHHHHHHHHHHHHHHHHHTT---

Organism: NCBI:txid39483